Protein AF-A0A662FZD6-F1 (afdb_monomer)

Mean predicted aligned error: 14.06 Å

Foldseek 3Di:
DPPPQPPVNVVVVVCVVVVNPDPDQDPVHDPVVVVVVVVVVCCVVCVQWDQDPNDTDGNDPPDD

pLDDT: mean 70.56, std 9.55, range [41.19, 84.69]

Radius of gyration: 18.68 Å; Cα contacts (8 Å, |Δi|>4): 20; chains: 1; bounding box: 44×25×49 Å

Solvent-accessible surface area (backbone atoms only — not comparable to full-atom values): 4210 Å² total; per-residue (Å²): 132,85,73,84,69,51,72,70,58,51,52,49,54,54,29,60,77,67,71,50,74,82,80,68,85,51,95,84,52,80,63,61,68,61,51,50,53,51,50,50,51,51,48,66,68,45,72,44,49,43,81,54,97,92,41,84,40,69,62,72,78,78,79,127

Structure (mmCIF, N/CA/C/O backbone):
data_AF-A0A662FZD6-F1
#
_entry.id   AF-A0A662FZD6-F1
#
loop_
_atom_site.group_PDB
_atom_site.id
_atom_site.type_symbol
_atom_site.label_atom_id
_atom_site.label_alt_id
_atom_site.label_comp_id
_atom_site.label_asym_id
_atom_site.label_entity_id
_atom_site.label_seq_id
_atom_site.pdbx_PDB_ins_code
_atom_site.Cartn_x
_atom_site.Cartn_y
_atom_site.Cartn_z
_atom_site.occupancy
_atom_site.B_iso_or_equiv
_atom_site.auth_seq_id
_atom_site.auth_comp_id
_atom_site.auth_asym_id
_atom_site.auth_atom_id
_atom_site.pdbx_PDB_model_num
ATOM 1 N N . MET A 1 1 ? 31.145 -5.179 9.360 1.00 41.97 1 MET A N 1
ATOM 2 C CA . MET A 1 1 ? 30.148 -5.715 10.308 1.00 41.97 1 MET A CA 1
ATOM 3 C C . MET A 1 1 ? 28.799 -5.176 9.872 1.00 41.97 1 MET A C 1
ATOM 5 O O . MET A 1 1 ? 28.609 -3.971 9.916 1.00 41.97 1 MET A O 1
ATOM 9 N N . CYS A 1 2 ? 27.930 -6.017 9.308 1.00 52.69 2 CYS A N 1
ATOM 10 C CA . CYS A 1 2 ? 26.575 -5.596 8.959 1.00 52.69 2 CYS A CA 1
ATOM 11 C C . CYS A 1 2 ? 25.773 -5.602 10.254 1.00 52.69 2 CYS A C 1
ATOM 13 O O . CYS A 1 2 ? 25.404 -6.671 10.738 1.00 52.69 2 CYS A O 1
ATOM 15 N N . ASP A 1 3 ? 25.579 -4.428 10.848 1.00 56.66 3 ASP A N 1
ATOM 16 C CA . ASP A 1 3 ? 24.695 -4.288 11.996 1.00 56.66 3 ASP A CA 1
ATOM 17 C C . ASP A 1 3 ? 23.341 -4.903 11.633 1.00 56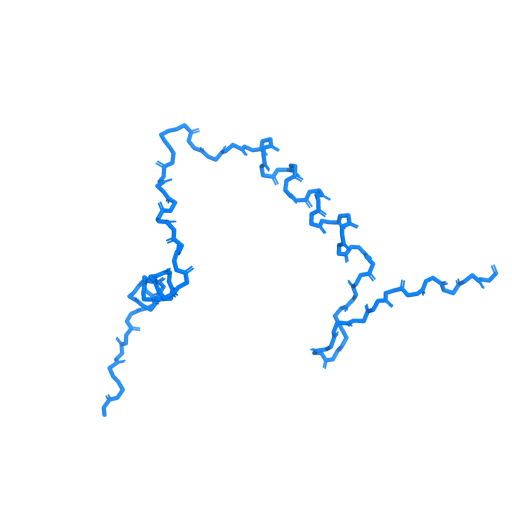.66 3 ASP A C 1
ATOM 19 O O . ASP A 1 3 ? 22.768 -4.597 10.583 1.00 56.66 3 ASP A O 1
ATOM 23 N N . ASN A 1 4 ? 22.835 -5.792 12.488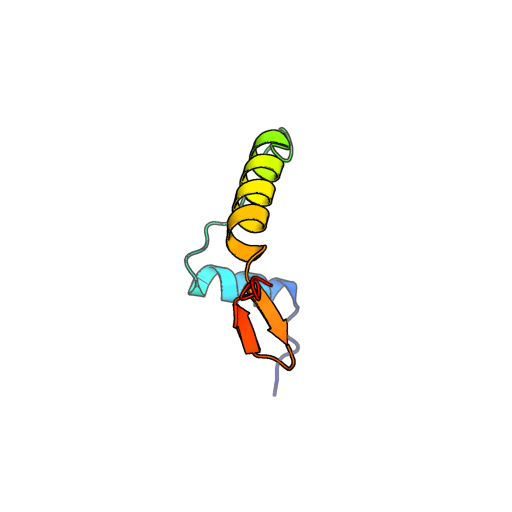 1.00 67.38 4 ASN A N 1
ATOM 24 C CA . ASN A 1 4 ? 21.479 -6.319 12.391 1.00 67.38 4 ASN A CA 1
ATOM 25 C C . ASN A 1 4 ? 20.497 -5.168 12.662 1.00 67.38 4 ASN A C 1
ATOM 27 O O . ASN A 1 4 ? 19.976 -5.004 13.765 1.00 67.38 4 ASN A O 1
ATOM 31 N N . ILE A 1 5 ? 20.286 -4.310 11.661 1.00 67.69 5 ILE A N 1
ATOM 32 C CA . ILE A 1 5 ? 19.358 -3.188 11.743 1.00 67.69 5 ILE A CA 1
ATOM 33 C C . ILE A 1 5 ? 17.957 -3.782 11.842 1.00 67.69 5 ILE A C 1
ATOM 35 O O . ILE A 1 5 ? 17.453 -4.386 10.896 1.00 67.69 5 ILE A O 1
ATOM 39 N N . SER A 1 6 ? 17.313 -3.581 12.993 1.00 80.75 6 SER A N 1
ATOM 40 C CA . SER A 1 6 ? 15.921 -3.976 13.192 1.00 80.75 6 SER A CA 1
ATOM 41 C C . SER A 1 6 ? 15.043 -3.440 12.045 1.00 80.75 6 SER A C 1
ATOM 43 O O . SER A 1 6 ? 15.174 -2.264 11.680 1.00 80.75 6 SER A O 1
ATOM 45 N N . PRO A 1 7 ? 14.100 -4.236 11.503 1.00 74.75 7 PRO A N 1
ATOM 46 C CA . PRO A 1 7 ? 13.197 -3.800 10.434 1.00 74.75 7 PRO A CA 1
ATOM 47 C C . PRO A 1 7 ? 12.463 -2.482 10.735 1.00 74.75 7 PRO A C 1
ATOM 49 O O . PRO A 1 7 ? 12.147 -1.709 9.829 1.00 74.75 7 PRO A O 1
ATOM 52 N N . SER A 1 8 ? 12.221 -2.188 12.017 1.00 75.38 8 SER A N 1
ATOM 53 C CA . SER A 1 8 ? 11.615 -0.934 12.473 1.00 75.38 8 SER A CA 1
ATOM 54 C C . SER A 1 8 ? 12.506 0.288 12.212 1.00 75.38 8 SER A C 1
ATOM 56 O O . SER A 1 8 ? 12.012 1.314 11.742 1.00 75.38 8 SER A O 1
ATOM 58 N N . VAL A 1 9 ? 13.815 0.163 12.447 1.00 79.25 9 VAL A N 1
ATOM 59 C CA . VAL A 1 9 ? 14.821 1.212 12.232 1.00 79.25 9 VAL A CA 1
ATOM 60 C C . VAL A 1 9 ? 15.029 1.449 10.740 1.00 79.25 9 VAL A C 1
ATOM 62 O O . VAL A 1 9 ? 15.040 2.598 10.296 1.00 79.25 9 VAL A O 1
ATOM 65 N N . LEU A 1 10 ? 15.104 0.378 9.943 1.00 81.69 10 LEU A N 1
ATOM 66 C CA . LEU A 1 10 ? 15.203 0.483 8.486 1.00 81.69 10 LEU A CA 1
ATOM 67 C C . LEU A 1 10 ? 13.996 1.231 7.901 1.00 81.69 10 LEU A C 1
ATOM 69 O O . LEU A 1 10 ? 14.153 2.139 7.085 1.00 81.69 10 LEU A O 1
ATOM 73 N N . ARG A 1 11 ? 12.786 0.920 8.381 1.00 77.75 11 ARG A N 1
ATOM 74 C CA . ARG A 1 11 ? 11.549 1.594 7.960 1.00 77.75 11 ARG A CA 1
ATOM 75 C C . ARG A 1 11 ? 11.544 3.091 8.275 1.00 77.75 11 ARG A C 1
ATOM 77 O O . ARG A 1 11 ? 10.970 3.864 7.509 1.00 77.75 11 ARG A O 1
ATOM 84 N N . ILE A 1 12 ? 12.129 3.501 9.401 1.00 78.25 12 ILE A N 1
ATOM 85 C CA . ILE A 1 12 ? 12.251 4.917 9.776 1.00 78.25 12 ILE A CA 1
ATOM 86 C C . ILE A 1 12 ? 13.234 5.622 8.837 1.00 78.25 12 ILE A C 1
ATOM 88 O O . ILE A 1 12 ? 12.847 6.608 8.214 1.00 78.25 12 ILE A O 1
ATOM 92 N N . LYS A 1 13 ? 14.430 5.054 8.630 1.00 78.62 13 LYS A N 1
ATOM 93 C CA . LYS A 1 13 ? 15.450 5.617 7.727 1.00 78.62 13 LYS A CA 1
ATOM 94 C C . LYS A 1 13 ? 14.945 5.780 6.291 1.00 78.62 13 LYS A C 1
ATOM 96 O O . LYS A 1 13 ? 15.175 6.810 5.664 1.00 78.62 13 LYS A O 1
ATOM 101 N N . VAL A 1 14 ? 14.217 4.788 5.771 1.00 79.12 14 VAL A N 1
ATOM 102 C CA . VAL A 1 14 ? 13.606 4.864 4.432 1.00 79.12 14 VAL A CA 1
ATOM 103 C C . VAL A 1 14 ? 12.574 5.991 4.363 1.00 79.12 14 VAL A C 1
ATOM 105 O O . VAL A 1 14 ? 12.548 6.736 3.389 1.00 79.12 14 VAL A O 1
ATOM 108 N N . ARG A 1 15 ? 11.741 6.163 5.396 1.00 76.69 15 ARG A N 1
ATOM 109 C CA . ARG A 1 15 ? 10.754 7.254 5.432 1.00 76.69 15 ARG A CA 1
ATOM 110 C C . ARG A 1 15 ? 11.400 8.630 5.463 1.00 76.69 15 ARG A C 1
ATOM 112 O O . ARG A 1 15 ? 10.943 9.501 4.731 1.00 76.69 15 ARG A O 1
ATOM 119 N N . GLU A 1 16 ? 12.434 8.807 6.280 1.00 75.81 16 GLU A N 1
ATOM 120 C CA . GLU A 1 16 ? 13.185 10.063 6.373 1.00 75.81 16 GLU A CA 1
ATOM 121 C C . GLU A 1 16 ? 13.836 10.412 5.034 1.00 75.81 16 GLU A C 1
ATOM 123 O O . GLU A 1 16 ? 13.626 11.512 4.527 1.00 75.81 16 GLU A O 1
ATOM 128 N N . LYS A 1 17 ? 14.521 9.448 4.401 1.00 79.38 17 LYS A N 1
ATOM 129 C CA . LYS A 1 17 ? 15.139 9.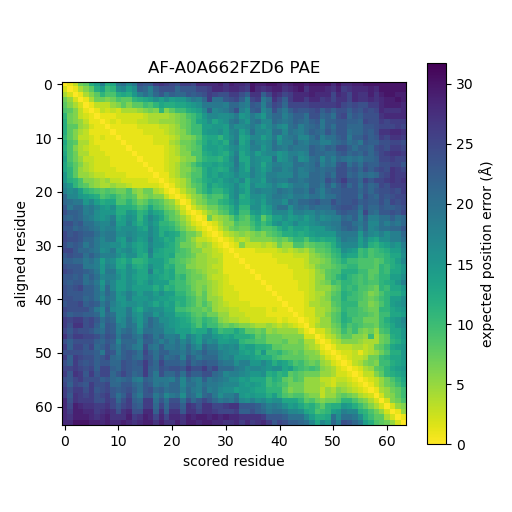636 3.080 1.00 79.38 17 LYS A CA 1
ATOM 130 C C . LYS A 1 17 ? 14.123 10.002 1.993 1.00 79.38 17 LYS A C 1
ATOM 132 O O . LYS A 1 17 ? 14.445 10.760 1.088 1.00 79.38 17 LYS A O 1
ATOM 137 N N . MET A 1 18 ? 12.902 9.476 2.091 1.00 75.81 18 MET A N 1
ATOM 138 C CA . MET A 1 18 ? 11.814 9.730 1.140 1.00 75.81 18 MET A CA 1
ATOM 139 C C . MET A 1 18 ? 10.955 10.959 1.505 1.00 75.81 18 MET A C 1
ATOM 141 O O . MET A 1 18 ? 9.942 11.199 0.851 1.00 75.81 18 MET A O 1
ATOM 145 N N . GLY A 1 19 ? 11.289 11.711 2.564 1.00 73.19 19 GLY A N 1
ATOM 146 C CA . GLY A 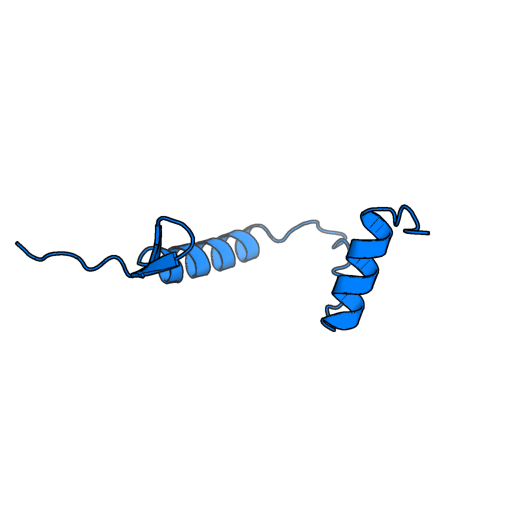1 19 ? 10.507 12.874 3.009 1.00 73.19 19 GLY A CA 1
ATOM 147 C C . GLY A 1 19 ? 9.079 12.538 3.468 1.00 73.19 19 GLY A C 1
ATOM 148 O O . GLY A 1 19 ? 8.200 13.402 3.496 1.00 73.19 19 GLY A O 1
ATOM 149 N N . LEU A 1 20 ? 8.806 11.276 3.814 1.00 73.06 20 LEU A N 1
ATOM 150 C CA . LEU A 1 20 ? 7.461 10.809 4.141 1.00 73.06 20 LEU A CA 1
ATOM 151 C C . LEU A 1 20 ? 7.112 11.169 5.588 1.00 73.06 20 LEU A C 1
ATOM 153 O O . LEU A 1 20 ? 7.656 10.595 6.535 1.00 73.06 20 LEU A O 1
ATOM 157 N N . ARG A 1 21 ? 6.146 12.082 5.77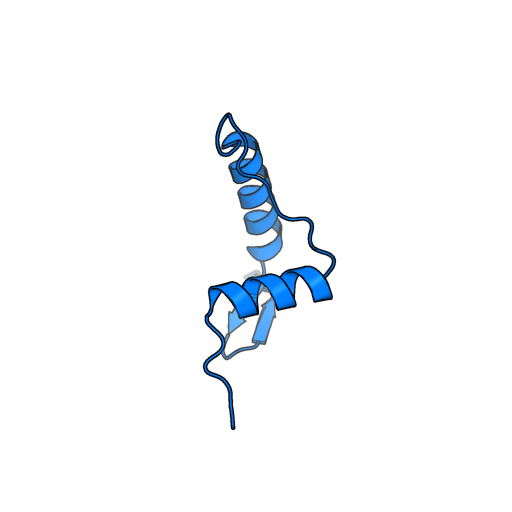4 1.00 68.06 21 ARG A N 1
ATOM 158 C CA . ARG A 1 21 ? 5.629 12.422 7.111 1.00 68.06 21 ARG A CA 1
ATOM 159 C C . ARG A 1 21 ? 5.124 11.159 7.810 1.00 68.06 21 ARG A C 1
ATOM 161 O O . ARG A 1 21 ? 4.403 10.345 7.228 1.00 68.06 21 ARG A O 1
ATOM 168 N N . LYS A 1 22 ? 5.473 11.014 9.091 1.00 63.62 22 LYS A N 1
ATOM 169 C CA . LYS A 1 22 ? 4.965 9.943 9.953 1.00 63.62 22 LYS A CA 1
ATOM 170 C C . LYS A 1 22 ? 3.437 10.033 9.955 1.00 63.62 22 LYS A C 1
ATOM 172 O O . LYS A 1 22 ? 2.875 10.992 10.478 1.00 63.62 22 LYS A O 1
ATOM 177 N N . ILE A 1 23 ? 2.764 9.058 9.340 1.00 65.81 23 ILE A N 1
ATOM 178 C CA . ILE A 1 23 ? 1.304 8.960 9.403 1.00 65.81 23 ILE A CA 1
ATOM 179 C C . ILE A 1 23 ? 0.974 8.636 10.859 1.00 65.81 23 ILE A C 1
ATOM 181 O O . ILE A 1 23 ? 1.139 7.498 11.303 1.00 65.81 23 ILE A O 1
ATOM 185 N N . GLY A 1 24 ? 0.601 9.659 11.628 1.00 61.56 24 GLY A N 1
ATOM 186 C CA . GLY A 1 24 ? 0.107 9.480 12.985 1.00 61.56 24 GLY A CA 1
ATOM 187 C C . GLY A 1 24 ? -1.097 8.543 12.968 1.00 61.56 24 GLY A C 1
ATOM 188 O O . GLY A 1 24 ? -1.902 8.570 12.031 1.00 61.56 24 GLY A O 1
ATOM 189 N N . ARG A 1 25 ? -1.226 7.698 13.997 1.00 59.66 25 ARG A N 1
ATOM 190 C CA . ARG A 1 25 ? -2.482 6.977 14.219 1.00 59.66 25 ARG A CA 1
ATOM 191 C C . ARG A 1 25 ? -3.566 8.034 14.414 1.00 59.66 25 ARG A C 1
ATOM 193 O O . ARG A 1 25 ? -3.457 8.867 15.308 1.00 59.66 25 ARG A O 1
ATOM 200 N N . ARG A 1 26 ? -4.570 8.045 13.538 1.00 62.75 26 ARG A N 1
ATOM 201 C CA . ARG A 1 26 ? -5.719 8.937 13.700 1.00 62.75 26 ARG A CA 1
ATOM 202 C C . ARG A 1 26 ? -6.501 8.469 14.932 1.00 62.75 26 ARG A C 1
ATOM 204 O O . ARG A 1 26 ? -6.770 7.270 15.005 1.00 62.75 26 ARG A O 1
ATOM 211 N N . PRO A 1 27 ? -6.901 9.367 15.851 1.00 62.50 27 PRO A N 1
ATOM 212 C CA . PRO A 1 27 ? -7.703 8.998 17.024 1.00 62.50 27 PRO A CA 1
ATOM 213 C C . PRO A 1 27 ? -8.990 8.253 16.651 1.00 62.50 27 PRO A C 1
ATOM 215 O O . PRO A 1 27 ? -9.440 7.376 17.370 1.00 62.50 27 PRO A O 1
ATOM 218 N N . GLN A 1 28 ? -9.539 8.575 15.479 1.00 73.31 28 GLN A N 1
ATOM 219 C CA . GLN A 1 28 ? -10.793 8.034 14.956 1.00 73.31 28 GLN A CA 1
ATOM 220 C C . GLN A 1 28 ? -10.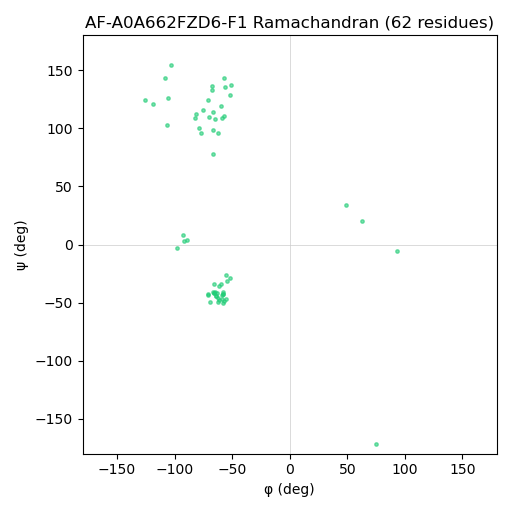592 6.793 14.064 1.00 73.31 28 GLN A C 1
ATOM 222 O O . GLN A 1 28 ? -11.520 6.347 13.399 1.00 73.31 28 GLN A O 1
ATOM 227 N N . GLY A 1 29 ? -9.369 6.255 13.996 1.00 68.88 29 GLY A N 1
ATOM 228 C CA . GLY A 1 29 ? -9.043 5.127 13.129 1.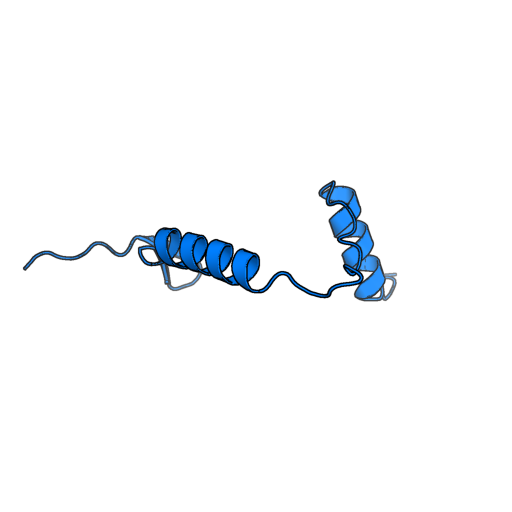00 68.88 29 GLY A CA 1
ATOM 229 C C . GLY A 1 29 ? -8.932 5.486 11.635 1.00 68.88 29 GLY A C 1
ATOM 230 O O . GLY A 1 29 ? -8.866 6.663 11.254 1.00 68.88 29 GLY A O 1
ATOM 231 N N . PRO A 1 30 ? -8.804 4.474 10.760 1.00 71.44 30 PRO A N 1
ATOM 232 C CA . PRO A 1 30 ? -8.701 4.676 9.320 1.00 71.44 30 PRO A CA 1
ATOM 233 C C . PRO A 1 30 ? -10.015 5.218 8.741 1.00 71.44 30 PRO A C 1
ATOM 235 O O . PRO A 1 30 ? -11.097 4.727 9.044 1.00 71.44 30 PRO A O 1
ATOM 238 N N . ASN A 1 31 ? -9.923 6.205 7.846 1.00 79.75 31 ASN A N 1
ATOM 239 C CA . ASN A 1 31 ? -11.084 6.647 7.075 1.00 79.75 31 ASN A CA 1
ATOM 240 C C . ASN A 1 31 ? -11.348 5.622 5.960 1.00 79.75 31 ASN A C 1
ATOM 242 O O . ASN A 1 31 ? -10.711 5.672 4.907 1.00 79.75 31 ASN A O 1
ATOM 246 N N . ILE A 1 32 ? -12.260 4.684 6.227 1.00 80.25 32 ILE A N 1
ATOM 247 C CA . ILE A 1 32 ? -12.591 3.570 5.329 1.00 80.25 32 ILE A CA 1
ATOM 248 C C . ILE A 1 32 ? -13.051 4.073 3.960 1.00 80.25 32 ILE A C 1
ATOM 250 O O . ILE A 1 32 ? -12.574 3.578 2.945 1.00 80.25 32 ILE A O 1
ATOM 254 N N . ARG A 1 33 ? -13.893 5.112 3.917 1.00 76.00 33 ARG A N 1
ATOM 255 C CA . ARG A 1 33 ? -14.364 5.710 2.660 1.00 76.00 33 ARG A CA 1
ATOM 256 C C . ARG A 1 33 ? -13.201 6.177 1.787 1.00 76.00 33 ARG A C 1
ATOM 258 O O . ARG A 1 33 ? -13.114 5.801 0.625 1.00 76.00 33 ARG A O 1
ATOM 265 N N . ARG A 1 34 ? -12.256 6.917 2.369 1.00 74.19 34 ARG A N 1
ATOM 266 C CA . ARG A 1 34 ? -11.067 7.395 1.651 1.00 74.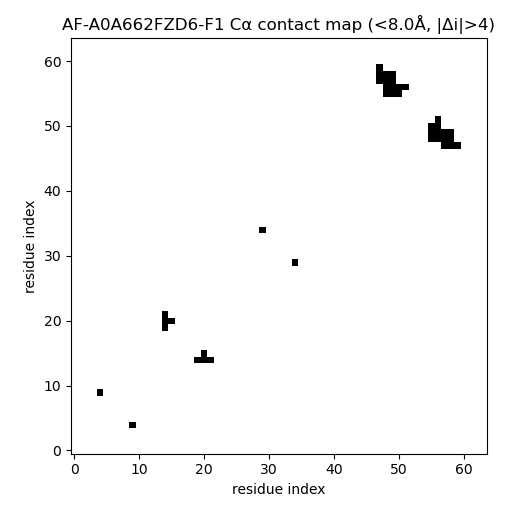19 34 ARG A CA 1
ATOM 267 C C . ARG A 1 34 ? -10.144 6.252 1.221 1.00 74.19 34 ARG A C 1
ATOM 269 O O . ARG A 1 34 ? -9.517 6.340 0.172 1.00 74.19 34 ARG A O 1
ATOM 276 N N . ALA A 1 35 ? -10.046 5.184 2.014 1.00 78.94 35 ALA A N 1
ATOM 277 C CA . ALA A 1 35 ? -9.285 3.994 1.636 1.00 78.94 35 ALA A CA 1
ATOM 278 C C . ALA A 1 35 ? -9.912 3.276 0.428 1.00 78.94 35 ALA A C 1
ATOM 280 O O . ALA A 1 35 ? -9.189 2.894 -0.488 1.00 78.94 35 ALA A O 1
ATOM 281 N N . VAL A 1 36 ? -11.244 3.162 0.396 1.00 79.75 36 VAL A N 1
ATOM 282 C CA . VAL A 1 36 ? -11.995 2.610 -0.742 1.00 79.75 36 VAL A CA 1
ATOM 283 C C . VAL A 1 36 ? -11.833 3.484 -1.987 1.00 79.75 36 VAL A C 1
ATOM 285 O O . VAL A 1 36 ? -11.556 2.952 -3.055 1.00 79.75 36 VAL A O 1
ATOM 288 N N . GLU A 1 37 ? -11.924 4.812 -1.859 1.00 81.75 37 GLU A N 1
ATOM 289 C CA . GLU A 1 37 ? -11.704 5.753 -2.971 1.00 81.75 37 GLU A CA 1
ATOM 290 C C . GLU A 1 37 ? -10.301 5.595 -3.578 1.00 81.75 37 GLU A C 1
ATOM 292 O O . GLU A 1 37 ? -10.158 5.469 -4.794 1.00 81.75 37 GLU A O 1
ATOM 297 N N . ILE A 1 38 ? -9.261 5.525 -2.738 1.00 78.44 38 ILE A N 1
ATOM 298 C CA . ILE A 1 38 ? -7.885 5.276 -3.192 1.00 78.44 38 ILE A CA 1
ATOM 299 C C . ILE A 1 38 ? -7.783 3.903 -3.865 1.00 78.44 38 ILE A C 1
ATOM 301 O O . ILE A 1 38 ? -7.214 3.803 -4.951 1.00 78.44 38 ILE A O 1
ATOM 305 N N . GLY A 1 39 ? -8.351 2.860 -3.256 1.00 80.81 39 GLY A N 1
ATOM 306 C CA . GLY A 1 39 ? -8.366 1.511 -3.821 1.00 80.81 39 GLY A CA 1
ATOM 307 C C . GLY A 1 39 ? -9.035 1.461 -5.194 1.00 80.81 39 GLY A C 1
ATOM 308 O O . GLY A 1 39 ? -8.502 0.835 -6.105 1.00 80.81 39 GLY A O 1
ATOM 309 N N . TYR A 1 40 ? -10.142 2.182 -5.377 1.00 84.69 40 TYR A N 1
ATOM 310 C CA . TYR A 1 40 ? -10.840 2.278 -6.657 1.00 84.69 40 TYR A CA 1
ATOM 311 C C . TYR A 1 40 ? -10.017 3.009 -7.723 1.00 84.69 40 TYR A C 1
ATOM 313 O O . TYR A 1 40 ? -9.979 2.565 -8.871 1.00 84.69 40 TYR A O 1
ATOM 321 N N . ILE A 1 41 ? -9.329 4.098 -7.362 1.00 78.50 41 ILE A N 1
ATOM 322 C CA . ILE A 1 41 ? -8.425 4.814 -8.278 1.00 78.50 41 ILE A CA 1
ATOM 323 C C . ILE A 1 41 ? -7.282 3.895 -8.714 1.00 78.50 41 ILE A C 1
ATOM 325 O O . ILE A 1 41 ? -7.039 3.754 -9.911 1.00 78.50 41 ILE A O 1
ATOM 329 N N . TYR A 1 42 ? -6.622 3.229 -7.761 1.00 78.44 42 TYR A N 1
ATOM 330 C CA . TYR A 1 42 ? -5.566 2.262 -8.060 1.00 78.44 42 TYR A CA 1
ATOM 331 C C . TYR A 1 42 ? -6.087 1.141 -8.957 1.00 78.44 42 TYR A C 1
ATOM 333 O O . TYR A 1 42 ? -5.519 0.883 -10.014 1.00 78.44 42 TYR A O 1
ATOM 341 N N . TRP A 1 43 ? -7.205 0.521 -8.589 1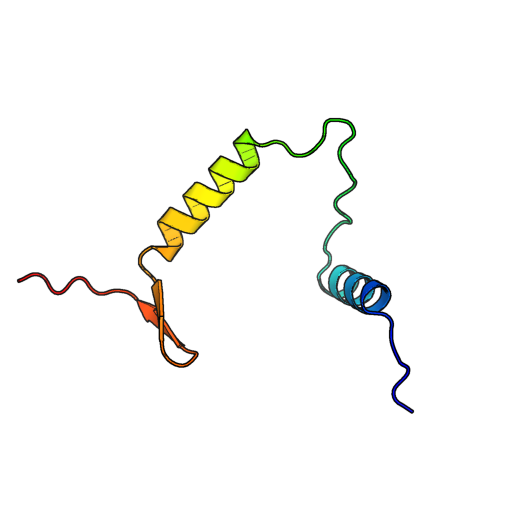.00 79.50 43 TRP A N 1
ATOM 342 C CA . TRP A 1 43 ? -7.822 -0.515 -9.405 1.00 79.50 43 TRP A CA 1
ATOM 343 C C . TRP A 1 43 ? -8.100 -0.016 -10.823 1.00 79.50 43 TRP A C 1
ATOM 345 O O . TRP A 1 43 ? -7.727 -0.677 -11.781 1.00 79.50 43 TRP A O 1
ATOM 355 N N . SER A 1 44 ? -8.680 1.173 -10.978 1.00 78.62 44 SER A N 1
ATOM 356 C CA . SER A 1 44 ? -9.026 1.740 -12.287 1.00 78.62 44 SER A CA 1
ATOM 357 C C . SER A 1 44 ? -7.802 2.043 -13.156 1.00 78.62 44 SER A C 1
ATOM 359 O O . SER A 1 44 ? -7.832 1.767 -14.355 1.00 78.62 44 SER A O 1
ATOM 361 N N . LEU A 1 45 ? -6.727 2.576 -12.568 1.00 74.69 45 LEU A N 1
ATOM 362 C CA . LEU A 1 45 ? -5.484 2.889 -13.282 1.00 74.69 45 LEU A CA 1
ATOM 363 C C . LEU A 1 45 ? -4.723 1.621 -13.684 1.00 74.69 45 LEU A C 1
ATOM 365 O O . LEU A 1 45 ? -4.255 1.509 -14.816 1.00 74.69 45 LEU A O 1
ATOM 369 N N . PHE A 1 46 ? -4.639 0.651 -12.776 1.00 72.69 46 PHE A N 1
ATOM 370 C CA . PHE A 1 46 ? -3.792 -0.529 -12.939 1.00 72.69 46 PHE A CA 1
ATOM 371 C C . PHE A 1 46 ? -4.541 -1.762 -13.460 1.00 72.69 46 PHE A C 1
ATOM 373 O O . PHE A 1 46 ? -3.903 -2.753 -13.787 1.00 72.69 46 PHE A O 1
ATOM 380 N N . ARG A 1 47 ? -5.868 -1.709 -13.673 1.00 71.81 47 ARG A N 1
ATOM 381 C CA . ARG A 1 47 ? -6.632 -2.790 -14.347 1.00 71.81 47 ARG A CA 1
ATOM 382 C C . ARG A 1 47 ? -6.085 -3.134 -15.732 1.00 71.81 47 ARG A C 1
ATOM 384 O O . ARG A 1 47 ? -6.316 -4.225 -16.248 1.00 71.81 47 ARG A O 1
ATOM 391 N N . ARG A 1 48 ? -5.430 -2.156 -16.356 1.00 66.69 48 ARG A N 1
ATOM 392 C CA . ARG A 1 48 ? -4.856 -2.242 -17.697 1.00 66.69 48 ARG A CA 1
ATOM 393 C C . ARG A 1 48 ? -3.404 -2.691 -17.687 1.00 66.69 48 ARG A C 1
ATOM 395 O O . ARG A 1 48 ? -2.811 -2.697 -18.753 1.00 66.69 48 ARG A O 1
ATOM 402 N N . ILE A 1 49 ? -2.820 -3.009 -16.537 1.00 67.19 49 ILE A N 1
ATOM 403 C CA . ILE A 1 49 ? -1.403 -3.340 -16.429 1.00 67.19 49 ILE A CA 1
ATOM 404 C C . ILE A 1 49 ? -1.286 -4.699 -15.743 1.00 67.19 49 ILE A C 1
ATOM 406 O O . ILE A 1 49 ? -1.851 -4.912 -14.674 1.00 67.19 49 ILE A O 1
ATOM 410 N N . ASP A 1 50 ? -0.606 -5.624 -16.403 1.00 68.50 50 ASP A N 1
ATOM 411 C CA . ASP A 1 50 ? -0.277 -6.949 -15.903 1.00 68.50 50 ASP A CA 1
ATOM 412 C C . ASP A 1 50 ? 1.184 -6.997 -15.468 1.00 68.50 50 ASP A C 1
ATOM 414 O O . ASP A 1 50 ? 2.016 -6.233 -15.962 1.00 68.50 50 ASP A O 1
ATOM 418 N N . TRP A 1 51 ? 1.488 -7.902 -14.547 1.00 64.88 51 TRP A N 1
ATOM 419 C CA . TRP A 1 51 ? 2.859 -8.162 -14.127 1.00 64.88 51 TRP A CA 1
ATOM 420 C C . TRP A 1 51 ? 3.279 -9.506 -14.711 1.00 64.88 51 TRP A C 1
ATOM 422 O O . TRP A 1 51 ? 2.848 -10.546 -14.217 1.00 64.88 51 TRP A O 1
ATOM 432 N N . ASN A 1 52 ? 4.083 -9.487 -15.775 1.00 67.50 52 ASN A N 1
ATOM 433 C CA . ASN A 1 52 ? 4.544 -10.705 -16.440 1.00 67.50 52 ASN A CA 1
ATOM 434 C C . ASN A 1 52 ? 6.071 -10.776 -16.376 1.00 67.50 52 ASN A C 1
ATOM 436 O O . ASN A 1 52 ? 6.743 -9.852 -16.823 1.00 67.50 52 ASN A O 1
ATOM 440 N N . ASP A 1 53 ? 6.605 -11.834 -15.765 1.00 65.81 53 ASP A N 1
ATOM 441 C CA . ASP A 1 53 ? 8.049 -12.099 -15.640 1.00 65.81 53 ASP A CA 1
ATOM 442 C C . ASP A 1 53 ? 8.912 -10.921 -15.140 1.00 65.81 53 ASP A C 1
ATOM 444 O O . ASP A 1 53 ? 10.070 -10.770 -15.517 1.00 65.81 53 ASP A O 1
ATOM 448 N N . GLY A 1 54 ? 8.370 -10.085 -14.249 1.00 71.50 54 GLY A N 1
ATOM 449 C CA . GLY A 1 54 ? 9.100 -8.939 -13.688 1.00 71.50 54 GLY A CA 1
ATOM 450 C C . GLY A 1 54 ? 8.898 -7.620 -14.436 1.00 71.50 54 GLY A C 1
ATOM 451 O O . GLY A 1 54 ? 9.332 -6.588 -13.932 1.00 71.50 54 GLY A O 1
ATOM 452 N N . GLU A 1 55 ? 8.191 -7.636 -15.566 1.00 65.19 55 GLU A N 1
ATOM 453 C CA . GLU A 1 55 ? 7.904 -6.461 -16.389 1.00 65.19 55 GLU A CA 1
ATOM 454 C C . GLU A 1 55 ? 6.424 -6.048 -16.295 1.00 65.19 55 GLU A C 1
ATOM 456 O O . GLU A 1 55 ? 5.511 -6.879 -16.221 1.00 65.19 55 GLU A O 1
ATOM 461 N N . LEU A 1 56 ? 6.179 -4.733 -16.314 1.00 70.06 56 LEU A N 1
ATOM 462 C CA . LEU A 1 56 ? 4.832 -4.157 -16.362 1.00 70.06 56 LEU A CA 1
ATOM 463 C C . LEU A 1 56 ? 4.334 -4.141 -17.812 1.00 70.06 56 LEU A C 1
ATOM 465 O O . LEU A 1 56 ? 4.779 -3.330 -18.624 1.00 70.06 56 LEU A O 1
ATOM 469 N N . VAL A 1 57 ? 3.371 -5.002 -18.134 1.00 74.50 57 VAL A N 1
ATOM 470 C CA . VAL A 1 57 ? 2.812 -5.138 -19.486 1.00 74.50 57 VAL A CA 1
ATOM 471 C C . VAL A 1 57 ? 1.428 -4.505 -19.542 1.00 74.50 57 VAL A C 1
ATOM 473 O O . VAL A 1 57 ? 0.541 -4.862 -18.775 1.00 74.50 57 VAL A O 1
ATOM 476 N N . VAL A 1 58 ? 1.182 -3.578 -20.469 1.00 73.75 58 VAL A N 1
ATOM 477 C CA . VAL A 1 58 ? -0.179 -3.057 -20.675 1.00 73.75 58 VAL A CA 1
ATOM 478 C C . VAL A 1 58 ? -1.039 -4.150 -21.317 1.00 73.75 58 VAL A C 1
ATOM 480 O O . VAL A 1 58 ? -0.716 -4.640 -22.397 1.00 73.75 58 VAL A O 1
ATOM 483 N N . ARG A 1 59 ? -2.164 -4.502 -20.686 1.00 66.69 59 ARG A N 1
ATOM 484 C CA . ARG A 1 59 ? -3.211 -5.353 -21.260 1.00 66.69 59 ARG A CA 1
ATOM 485 C C . ARG A 1 59 ? -3.789 -4.664 -22.490 1.00 66.69 59 ARG A C 1
ATOM 487 O O . ARG A 1 59 ? -4.682 -3.820 -22.389 1.00 66.69 59 ARG A O 1
ATOM 494 N N . THR A 1 60 ? -3.284 -5.023 -23.660 1.00 62.94 60 THR A N 1
ATOM 495 C CA . THR A 1 60 ? -3.924 -4.700 -24.928 1.00 62.94 60 THR A CA 1
ATOM 496 C C . THR A 1 60 ? -5.116 -5.638 -25.079 1.00 62.94 60 THR A C 1
ATOM 498 O O . THR A 1 60 ? -4.967 -6.857 -25.136 1.00 62.94 60 THR A O 1
ATOM 501 N N . SER A 1 61 ? -6.337 -5.097 -25.096 1.00 57.50 61 SER A N 1
ATOM 502 C CA . SER A 1 61 ? -7.465 -5.895 -25.568 1.00 57.50 61 SER A CA 1
ATOM 503 C C . SER A 1 61 ? -7.197 -6.179 -27.042 1.00 57.50 61 SER A C 1
ATOM 505 O O . SER A 1 61 ? -7.288 -5.262 -27.863 1.00 57.50 61 SER A O 1
ATOM 507 N N . LYS A 1 62 ? -6.853 -7.418 -27.397 1.00 53.06 62 LYS A N 1
ATOM 508 C CA . LYS A 1 62 ? -7.107 -7.870 -28.762 1.00 53.06 62 LYS A CA 1
ATOM 509 C C . LYS A 1 62 ? -8.617 -7.734 -28.963 1.00 53.06 62 LYS A C 1
ATOM 511 O O . LYS A 1 62 ? -9.392 -8.396 -28.280 1.00 53.06 62 LYS A O 1
ATOM 516 N N . ARG A 1 63 ? -9.017 -6.758 -29.779 1.00 46.66 63 ARG A N 1
ATOM 517 C CA . ARG A 1 63 ? -10.333 -6.760 -30.412 1.00 46.66 63 ARG A CA 1
ATOM 518 C C . ARG A 1 63 ? -10.274 -7.888 -31.435 1.00 46.66 63 ARG A C 1
ATOM 520 O O . ARG A 1 63 ? -9.512 -7.759 -32.392 1.00 46.66 63 ARG A O 1
ATOM 527 N N . ASP A 1 64 ? -10.995 -8.966 -31.158 1.00 41.19 64 ASP A N 1
ATOM 528 C CA . ASP A 1 64 ? -11.600 -9.778 -32.214 1.00 41.19 64 ASP A CA 1
ATOM 529 C C . ASP A 1 64 ? -12.726 -8.967 -32.879 1.00 41.19 64 ASP A C 1
ATOM 531 O O . ASP A 1 64 ? -13.380 -8.167 -32.157 1.00 41.19 64 ASP A O 1
#

Secondary structure (DSSP, 8-state):
------HHHHHHHHHHHTT----PPPTT---HHHHHHHHHHHHHHHTTEEEETTEEEE------

Sequence (64 aa):
MCDNISPSVLRIKVREKMGLRKIGRRPQGPNIRRAVEIGYIYWSLFRRIDWNDGELVVRTSKRD